Protein AF-A0A3R7QLI5-F1 (afdb_monomer_lite)

Radius of gyration: 13.68 Å; chains: 1; bounding box: 28×28×33 Å

Secondary structure (DSSP, 8-state):
-PPPPPPPB-TTT-SBGGGTTT-S-HHHHHHHHHHHHHHHHTT---HHHHHHHHHHHHT-

Foldseek 3Di:
DDDDDDADADPPQRHRVVQQPPDPDSVVSSVLVVVQVVCVVVVNCDPVNVVVVVVVVVVD

pLDDT: mean 93.89, std 3.93, range [78.12, 97.81]

Sequence (60 aa):
MRKFKEVPKDKKSGLPAKYVRGSKNPAATRREISRTRRLYRMGKLTPAMMDEISEERSKR

Structure (mmCIF, N/CA/C/O backbone):
data_AF-A0A3R7QLI5-F1
#
_entry.id   AF-A0A3R7QLI5-F1
#
loop_
_atom_site.group_PDB
_atom_site.id
_atom_site.type_symbol
_atom_site.label_atom_id
_atom_site.label_alt_id
_atom_site.label_comp_id
_atom_site.label_asym_id
_atom_site.label_entity_id
_atom_site.label_seq_id
_atom_site.pdbx_PDB_ins_code
_atom_site.Cartn_x
_atom_site.Cartn_y
_atom_site.Cartn_z
_atom_site.occupancy
_atom_site.B_iso_or_equiv
_atom_site.auth_seq_id
_atom_site.auth_comp_id
_atom_site.auth_asym_id
_atom_site.auth_atom_id
_atom_site.pdbx_PDB_model_num
ATOM 1 N N . MET A 1 1 ? -13.360 20.564 -19.529 1.00 78.12 1 MET A N 1
ATOM 2 C CA . MET A 1 1 ? -12.666 20.243 -18.258 1.00 78.12 1 MET A CA 1
ATOM 3 C C . MET A 1 1 ? -11.326 19.581 -18.587 1.00 78.12 1 MET A C 1
ATOM 5 O O . MET A 1 1 ? -11.327 18.595 -19.316 1.00 78.12 1 MET A O 1
ATOM 9 N N . ARG A 1 2 ? -10.182 20.137 -18.157 1.00 85.56 2 ARG A N 1
ATOM 10 C CA . ARG A 1 2 ? -8.852 19.578 -18.483 1.00 85.56 2 ARG A CA 1
ATOM 11 C C . ARG A 1 2 ? -8.633 18.274 -17.710 1.00 85.56 2 ARG A C 1
ATOM 13 O O . ARG A 1 2 ? -8.703 18.284 -16.486 1.00 85.56 2 ARG A O 1
ATOM 20 N N . LYS A 1 3 ? -8.364 17.166 -18.408 1.00 88.81 3 LYS A N 1
ATOM 21 C CA . LYS A 1 3 ? -8.031 15.882 -17.769 1.00 88.81 3 LYS A CA 1
ATOM 22 C C . LYS A 1 3 ? -6.604 15.915 -17.211 1.00 88.81 3 LYS A C 1
ATOM 24 O O . LYS A 1 3 ? -5.715 16.529 -17.803 1.00 88.81 3 LYS A O 1
ATOM 29 N N . PHE A 1 4 ? -6.388 15.254 -16.074 1.00 91.94 4 PHE A N 1
ATOM 30 C CA . PHE A 1 4 ? -5.044 15.035 -15.536 1.00 91.94 4 PHE A CA 1
ATOM 31 C C . PHE A 1 4 ? -4.254 14.077 -16.435 1.00 91.94 4 PHE A C 1
ATOM 33 O O . PHE A 1 4 ? -4.834 13.209 -17.087 1.00 91.94 4 PHE A O 1
ATOM 40 N N . LYS A 1 5 ? -2.925 14.231 -16.457 1.00 93.19 5 LYS A N 1
ATOM 41 C CA . LYS A 1 5 ? -2.035 13.284 -17.140 1.00 93.19 5 LYS A CA 1
ATOM 42 C C . LYS A 1 5 ? -2.121 11.913 -16.468 1.00 93.19 5 LYS A C 1
ATOM 44 O O . LYS A 1 5 ? -2.261 11.825 -15.248 1.00 93.19 5 LYS A O 1
ATOM 49 N N . GLU A 1 6 ? -1.998 10.854 -17.260 1.00 92.19 6 GLU A N 1
ATOM 50 C CA . GLU A 1 6 ? -1.961 9.495 -16.729 1.00 92.19 6 GLU A CA 1
ATOM 51 C C . GLU A 1 6 ? -0.719 9.266 -15.864 1.00 92.19 6 GLU A C 1
ATOM 53 O O . GLU A 1 6 ? 0.381 9.731 -16.167 1.00 92.19 6 GLU A O 1
ATOM 58 N N . VAL A 1 7 ? -0.903 8.527 -14.769 1.00 92.94 7 VAL A N 1
ATOM 59 C CA . VAL A 1 7 ? 0.192 8.154 -13.874 1.00 92.94 7 VAL A CA 1
ATOM 60 C C . VAL A 1 7 ? 0.852 6.879 -14.401 1.00 92.94 7 VAL A C 1
ATOM 62 O O . VAL A 1 7 ? 0.156 5.869 -14.547 1.00 92.94 7 VAL A O 1
ATOM 65 N N . PRO A 1 8 ? 2.182 6.866 -14.616 1.00 95.56 8 PRO A N 1
ATOM 66 C CA . PRO A 1 8 ? 2.896 5.656 -15.002 1.00 95.56 8 PRO A CA 1
ATOM 67 C C . PRO A 1 8 ? 2.701 4.533 -13.979 1.00 95.56 8 PRO A C 1
ATOM 69 O O . PRO A 1 8 ? 2.856 4.736 -12.768 1.00 95.56 8 PRO A O 1
ATOM 72 N N . LYS A 1 9 ? 2.394 3.331 -14.468 1.00 95.88 9 LYS A N 1
ATOM 73 C CA . LYS A 1 9 ? 2.179 2.134 -13.646 1.00 95.88 9 LYS A CA 1
ATOM 74 C C . LYS A 1 9 ? 3.322 1.140 -13.816 1.00 95.88 9 LYS A C 1
ATOM 76 O O . LYS A 1 9 ? 3.905 1.005 -14.889 1.00 95.88 9 LYS A O 1
ATOM 81 N N . ASP A 1 10 ? 3.617 0.415 -12.749 1.00 95.12 10 ASP A N 1
ATOM 82 C CA . ASP A 1 10 ? 4.465 -0.766 -12.781 1.00 95.12 10 ASP A CA 1
ATOM 83 C C . ASP A 1 10 ? 3.753 -1.880 -13.556 1.00 95.12 10 ASP A C 1
ATOM 85 O O . ASP A 1 10 ? 2.675 -2.330 -13.168 1.00 95.12 10 ASP A O 1
ATOM 89 N N . LYS A 1 11 ? 4.370 -2.345 -14.646 1.00 92.56 11 LYS A N 1
ATOM 90 C CA . LYS A 1 11 ? 3.765 -3.329 -15.559 1.00 92.56 11 LYS A CA 1
ATOM 91 C C . LYS A 1 11 ? 3.442 -4.671 -14.888 1.00 92.56 11 LYS A C 1
ATOM 93 O O . LYS A 1 11 ? 2.553 -5.370 -15.349 1.00 92.56 11 LYS A O 1
ATOM 98 N N . LYS A 1 12 ? 4.153 -5.033 -13.811 1.00 92.25 12 LYS A N 1
ATOM 99 C CA . LYS A 1 12 ? 3.987 -6.325 -13.120 1.00 92.25 12 LYS A CA 1
ATOM 100 C C . LYS A 1 12 ? 2.842 -6.318 -12.108 1.00 92.25 12 LYS A C 1
ATOM 102 O O . LYS A 1 12 ? 2.179 -7.330 -11.936 1.00 92.25 12 LYS A O 1
ATOM 107 N N . SER A 1 13 ? 2.641 -5.205 -11.406 1.00 90.81 13 SER A N 1
ATOM 108 C CA . SER A 1 13 ? 1.671 -5.107 -10.304 1.00 90.81 13 SER A CA 1
ATOM 109 C C . SER A 1 13 ? 0.471 -4.208 -10.601 1.00 90.81 13 SER A C 1
ATOM 111 O O . SER A 1 13 ? -0.505 -4.226 -9.855 1.00 90.81 13 SER A O 1
ATOM 113 N N . GLY A 1 14 ? 0.541 -3.379 -11.646 1.00 93.31 14 GLY A N 1
ATOM 114 C CA . GLY A 1 14 ? -0.453 -2.342 -11.929 1.00 93.31 14 GLY A CA 1
ATOM 115 C C . GLY A 1 14 ? -0.460 -1.1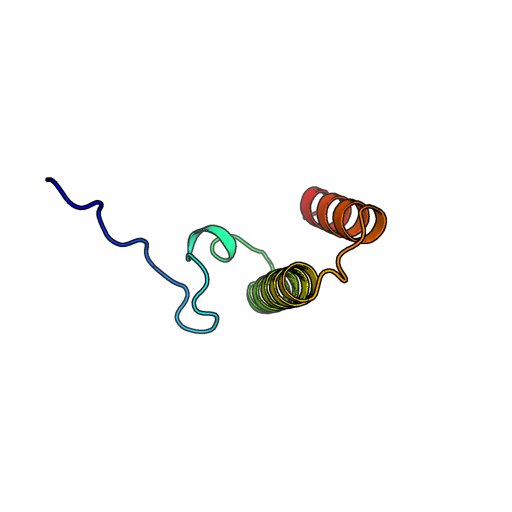93 -10.911 1.00 93.31 14 GLY A C 1
ATOM 116 O O . GLY A 1 14 ? -1.301 -0.297 -11.006 1.00 93.31 14 GLY A O 1
ATOM 117 N N . LEU A 1 15 ? 0.462 -1.201 -9.941 1.00 94.00 15 LEU A N 1
ATOM 118 C CA . LEU A 1 15 ? 0.626 -0.140 -8.949 1.00 94.00 15 LEU A CA 1
ATOM 119 C C . LEU A 1 15 ? 1.289 1.086 -9.588 1.00 94.00 15 LEU A C 1
ATOM 121 O O . LEU A 1 15 ? 2.091 0.927 -10.507 1.00 94.00 15 LEU A O 1
ATOM 125 N N . PRO A 1 16 ? 1.023 2.314 -9.110 1.00 95.19 16 PRO A N 1
ATOM 126 C CA . PRO A 1 16 ? 1.770 3.484 -9.557 1.00 95.19 16 PRO A CA 1
ATOM 127 C C . PRO A 1 16 ? 3.275 3.277 -9.373 1.00 95.19 16 PRO A C 1
ATOM 129 O O . PRO A 1 16 ? 3.731 2.905 -8.290 1.00 95.19 16 PRO A O 1
ATOM 132 N N . ALA A 1 17 ? 4.049 3.541 -10.426 1.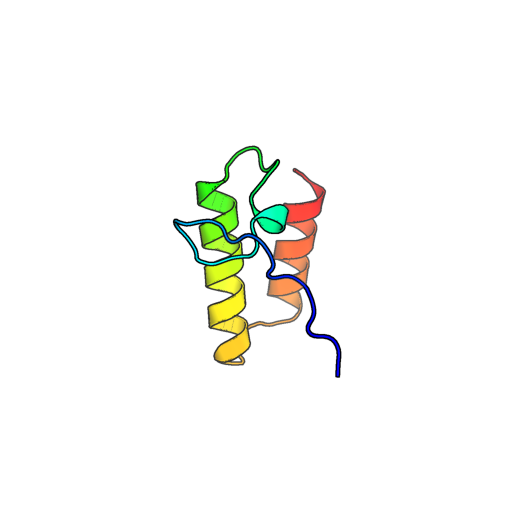00 95.38 17 ALA A N 1
ATOM 133 C CA . ALA A 1 17 ? 5.465 3.188 -10.475 1.00 95.38 17 ALA A CA 1
ATOM 134 C C . ALA A 1 17 ? 6.270 3.817 -9.327 1.00 95.38 17 ALA A C 1
ATOM 136 O O . ALA A 1 17 ? 7.202 3.195 -8.831 1.00 95.38 17 ALA A O 1
ATOM 137 N N . LYS A 1 18 ? 5.872 5.005 -8.849 1.00 93.88 18 LYS A N 1
ATOM 138 C CA . LYS A 1 18 ? 6.518 5.714 -7.731 1.00 93.88 18 LYS A CA 1
ATOM 139 C C . LYS A 1 18 ? 6.580 4.927 -6.415 1.00 93.88 18 LYS A C 1
ATOM 141 O O . LYS A 1 18 ? 7.449 5.206 -5.609 1.00 93.88 18 LYS A O 1
ATOM 146 N N . TYR A 1 19 ? 5.680 3.966 -6.191 1.00 92.75 19 TYR A N 1
ATOM 147 C CA . TYR A 1 19 ? 5.657 3.174 -4.952 1.00 92.75 19 TYR A CA 1
ATOM 148 C C . TYR A 1 19 ? 6.574 1.953 -4.992 1.00 92.75 19 TYR A C 1
ATOM 150 O O . TYR A 1 19 ? 6.796 1.311 -3.973 1.00 92.75 19 TYR A O 1
ATOM 158 N N . VAL A 1 20 ? 7.071 1.604 -6.177 1.00 93.88 20 VAL A N 1
ATOM 159 C CA . VAL A 1 20 ? 7.952 0.451 -6.390 1.00 93.88 20 VAL A CA 1
ATOM 160 C C . VAL A 1 20 ? 9.343 0.923 -6.811 1.00 93.88 20 VAL A C 1
ATOM 162 O O . VAL A 1 20 ? 10.353 0.342 -6.416 1.00 93.88 20 VAL A O 1
ATOM 165 N N . ARG A 1 21 ? 9.410 1.997 -7.603 1.00 91.06 21 ARG A N 1
ATOM 166 C CA . ARG A 1 21 ? 10.651 2.623 -8.054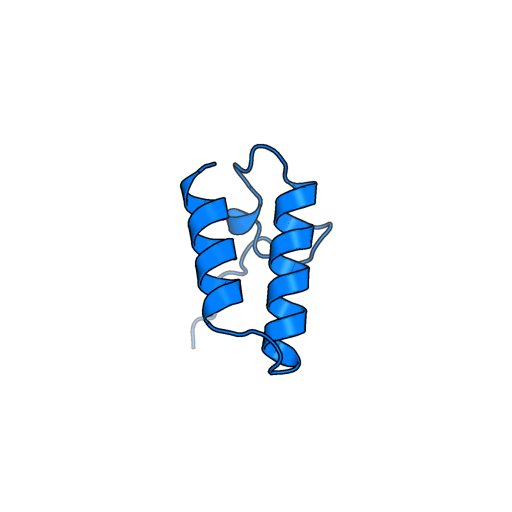 1.00 91.06 21 ARG A CA 1
ATOM 167 C C . ARG A 1 21 ? 11.444 3.124 -6.844 1.00 91.06 21 ARG A C 1
ATO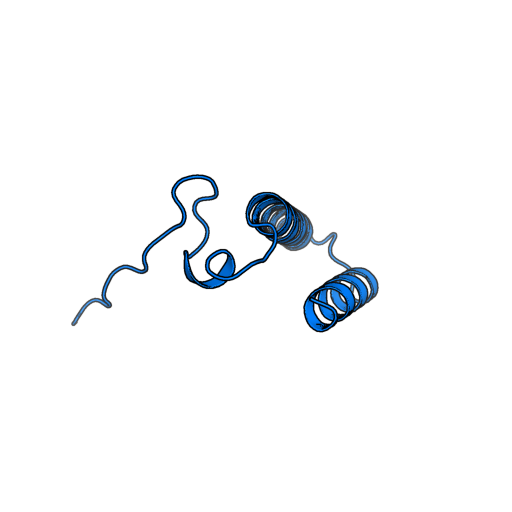M 169 O O . ARG A 1 21 ? 10.919 3.891 -6.051 1.00 91.06 21 ARG A O 1
ATOM 176 N N . GLY A 1 22 ? 12.702 2.697 -6.735 1.00 87.69 22 GLY A N 1
ATOM 177 C CA . GLY A 1 22 ? 13.604 3.068 -5.636 1.00 87.69 22 GLY A CA 1
ATOM 178 C C . GLY A 1 22 ? 13.616 2.091 -4.457 1.00 87.69 22 GLY A C 1
ATOM 179 O O . GLY A 1 22 ? 14.468 2.211 -3.586 1.00 87.69 22 GLY A O 1
ATOM 180 N N . SER A 1 23 ? 12.728 1.091 -4.437 1.00 91.44 23 SER A N 1
ATOM 181 C CA . SER A 1 23 ? 12.798 0.029 -3.429 1.00 91.44 23 SER A CA 1
ATOM 182 C C . SER A 1 23 ? 14.001 -0.888 -3.670 1.00 91.44 23 SER A C 1
ATOM 184 O O . SER A 1 23 ? 14.266 -1.295 -4.804 1.00 91.44 23 SER A O 1
ATOM 186 N N . LYS A 1 24 ? 14.699 -1.264 -2.589 1.00 90.56 24 LYS A N 1
ATOM 187 C CA . LYS A 1 24 ? 15.813 -2.231 -2.626 1.00 90.56 24 LYS A CA 1
ATOM 188 C C . LYS A 1 24 ? 15.356 -3.607 -3.131 1.00 90.56 24 LYS A C 1
ATOM 190 O O . LYS A 1 24 ? 16.098 -4.290 -3.826 1.00 90.56 24 LYS A O 1
ATOM 195 N N . ASN A 1 25 ? 14.110 -3.992 -2.829 1.00 93.38 25 ASN A N 1
ATOM 196 C CA . ASN A 1 25 ? 13.483 -5.212 -3.337 1.00 93.38 25 ASN A CA 1
ATOM 197 C C . ASN A 1 25 ? 12.081 -4.932 -3.921 1.00 93.38 25 ASN A C 1
ATOM 199 O O . ASN A 1 25 ? 11.066 -5.073 -3.228 1.00 93.38 25 ASN A O 1
ATOM 203 N N . PRO A 1 26 ? 11.997 -4.614 -5.226 1.00 93.75 26 PRO A N 1
ATOM 204 C CA . PRO A 1 26 ? 10.737 -4.300 -5.897 1.00 93.75 26 PRO A CA 1
ATOM 205 C C . PRO A 1 26 ? 9.699 -5.420 -5.866 1.00 93.75 26 PRO A C 1
ATOM 207 O O . PRO A 1 26 ? 8.500 -5.159 -5.938 1.00 93.75 26 PRO A O 1
ATOM 210 N N . ALA A 1 27 ? 10.121 -6.684 -5.819 1.00 94.25 27 ALA A N 1
ATOM 211 C CA . ALA A 1 27 ? 9.186 -7.804 -5.765 1.00 94.25 27 ALA A CA 1
ATOM 212 C C . ALA A 1 27 ? 8.491 -7.881 -4.399 1.00 94.25 27 ALA A C 1
ATOM 214 O O . ALA A 1 27 ? 7.272 -8.056 -4.352 1.00 94.25 27 ALA A O 1
ATOM 215 N N . ALA A 1 28 ? 9.244 -7.691 -3.312 1.00 94.56 28 ALA A N 1
ATOM 216 C CA . ALA A 1 28 ? 8.701 -7.655 -1.957 1.00 94.56 28 ALA A CA 1
ATOM 217 C C . ALA A 1 28 ? 7.724 -6.484 -1.776 1.00 94.56 28 ALA A C 1
ATOM 219 O O . ALA A 1 28 ? 6.583 -6.704 -1.376 1.00 94.56 28 ALA A O 1
ATOM 220 N N . THR A 1 29 ? 8.101 -5.271 -2.196 1.00 95.25 29 THR A N 1
ATOM 221 C CA . THR A 1 29 ? 7.235 -4.083 -2.091 1.00 95.25 29 THR A CA 1
ATOM 222 C C . THR A 1 29 ? 5.916 -4.248 -2.854 1.00 95.25 29 THR A C 1
ATOM 224 O O . THR A 1 29 ? 4.851 -3.902 -2.346 1.00 95.25 29 THR A O 1
ATOM 227 N N . ARG A 1 30 ? 5.939 -4.849 -4.054 1.00 95.62 30 ARG A N 1
ATOM 228 C CA . ARG A 1 30 ? 4.703 -5.166 -4.797 1.00 95.62 30 ARG A CA 1
ATOM 229 C C . ARG A 1 30 ? 3.793 -6.118 -4.018 1.00 95.62 30 ARG A C 1
ATOM 231 O O . ARG A 1 30 ? 2.578 -5.906 -3.992 1.00 95.62 30 ARG A O 1
ATOM 238 N N . ARG A 1 31 ? 4.361 -7.172 -3.421 1.00 96.25 31 ARG A N 1
ATOM 239 C CA . ARG A 1 31 ? 3.614 -8.179 -2.647 1.00 96.25 31 ARG A CA 1
ATOM 240 C C . ARG A 1 31 ? 3.006 -7.567 -1.390 1.00 96.25 31 ARG A C 1
ATOM 242 O O . ARG A 1 31 ? 1.818 -7.769 -1.159 1.00 96.25 31 ARG A O 1
ATOM 249 N N . GLU A 1 32 ? 3.787 -6.785 -0.650 1.00 96.12 32 GLU A N 1
ATOM 250 C CA . GLU A 1 32 ? 3.345 -6.043 0.535 1.00 96.12 32 GLU A CA 1
ATOM 251 C C . GLU A 1 32 ? 2.139 -5.156 0.197 1.00 96.12 32 GLU A C 1
ATOM 253 O O . GLU A 1 32 ? 1.045 -5.385 0.707 1.00 96.12 32 GLU A O 1
ATOM 258 N N . ILE A 1 33 ? 2.287 -4.227 -0.759 1.00 95.88 33 ILE A N 1
ATOM 259 C CA . ILE A 1 33 ? 1.214 -3.295 -1.142 1.00 95.88 33 ILE A CA 1
ATOM 260 C C . ILE A 1 33 ? -0.038 -4.049 -1.618 1.00 95.88 33 ILE A C 1
ATOM 262 O O . ILE A 1 33 ? -1.162 -3.673 -1.278 1.00 95.88 33 ILE A O 1
ATOM 266 N N . SER A 1 34 ? 0.134 -5.127 -2.388 1.00 95.31 34 SER A N 1
ATOM 267 C CA . SER A 1 34 ? -0.989 -5.936 -2.879 1.00 95.31 34 SER A CA 1
ATOM 268 C C . SER A 1 34 ? -1.719 -6.659 -1.743 1.00 95.31 34 SER A C 1
ATOM 270 O O . SER A 1 34 ? -2.953 -6.692 -1.734 1.00 95.31 34 SER A O 1
ATOM 272 N N . ARG A 1 35 ? -0.982 -7.200 -0.762 1.00 96.81 35 ARG A N 1
ATOM 273 C CA . ARG A 1 35 ? -1.539 -7.845 0.437 1.00 96.81 35 ARG A CA 1
ATOM 274 C C . ARG A 1 35 ? -2.313 -6.839 1.282 1.00 96.81 35 ARG A C 1
ATOM 276 O O . ARG A 1 35 ? -3.475 -7.097 1.593 1.00 96.81 35 ARG A O 1
ATOM 283 N N . THR A 1 36 ? -1.722 -5.682 1.578 1.00 96.94 36 THR A N 1
ATOM 284 C CA . THR A 1 36 ? -2.370 -4.614 2.354 1.00 96.94 36 THR A CA 1
ATOM 285 C C . THR A 1 36 ? -3.643 -4.131 1.667 1.00 96.94 36 THR A C 1
ATOM 287 O O . THR A 1 36 ? -4.698 -4.075 2.293 1.00 96.94 36 THR A O 1
ATOM 290 N N . ARG A 1 37 ? -3.596 -3.886 0.348 1.00 96.00 37 ARG A N 1
ATOM 291 C CA . ARG A 1 37 ? -4.778 -3.509 -0.444 1.00 96.00 37 ARG A CA 1
ATOM 292 C C . ARG A 1 37 ? -5.884 -4.566 -0.374 1.00 96.00 37 ARG A C 1
ATOM 294 O O . ARG A 1 37 ? -7.057 -4.209 -0.273 1.00 96.00 37 ARG A O 1
ATOM 301 N N . ARG A 1 38 ? -5.537 -5.857 -0.441 1.00 96.69 38 ARG A N 1
ATOM 302 C CA . ARG A 1 38 ? -6.509 -6.957 -0.332 1.00 96.69 38 ARG A CA 1
ATOM 303 C C . ARG A 1 38 ? -7.167 -6.976 1.049 1.00 96.69 38 ARG A C 1
ATOM 305 O O . ARG A 1 38 ? -8.386 -7.071 1.121 1.00 96.69 38 ARG A O 1
ATOM 312 N N . LEU A 1 39 ? -6.383 -6.866 2.121 1.00 97.81 39 LEU A N 1
ATOM 313 C CA . LEU A 1 39 ? -6.889 -6.842 3.498 1.00 97.81 39 LEU A CA 1
ATOM 314 C C . LEU A 1 39 ? -7.786 -5.635 3.760 1.00 97.81 39 LEU A C 1
ATOM 316 O O . LEU A 1 39 ? -8.871 -5.806 4.311 1.00 97.81 39 LEU A O 1
ATOM 320 N N . TYR A 1 40 ? -7.371 -4.455 3.293 1.00 96.44 40 TYR A N 1
ATOM 321 C CA . TYR A 1 40 ? -8.161 -3.230 3.384 1.00 96.44 40 TYR A CA 1
ATOM 322 C C . TYR A 1 40 ? -9.525 -3.406 2.715 1.00 96.44 40 TYR A C 1
ATOM 324 O O . TYR A 1 40 ? -10.558 -3.168 3.328 1.00 96.44 40 TYR A O 1
ATOM 332 N N . ARG A 1 41 ? -9.538 -3.926 1.481 1.00 97.06 41 ARG A N 1
ATOM 333 C CA . ARG A 1 41 ? -10.781 -4.177 0.738 1.00 97.06 41 ARG A CA 1
ATOM 334 C C . ARG A 1 41 ? -11.706 -5.177 1.439 1.00 97.06 41 ARG A C 1
ATOM 336 O O . ARG A 1 41 ? -12.914 -5.080 1.284 1.00 97.06 41 ARG A O 1
ATOM 343 N N . MET A 1 42 ? -11.151 -6.143 2.168 1.00 97.31 42 MET A N 1
ATOM 344 C CA . MET A 1 42 ? -11.928 -7.128 2.929 1.00 97.31 42 MET A CA 1
ATOM 345 C C . MET A 1 42 ? -12.371 -6.620 4.311 1.00 97.31 42 MET A C 1
ATOM 347 O O . MET A 1 42 ? -13.044 -7.366 5.012 1.00 97.31 42 MET A O 1
ATOM 351 N N . GLY A 1 43 ? -11.952 -5.423 4.743 1.00 97.31 43 GLY A N 1
ATOM 352 C CA . GLY A 1 43 ? -12.185 -4.936 6.109 1.00 97.31 43 GLY A CA 1
ATOM 353 C C . GLY A 1 43 ? -11.402 -5.700 7.186 1.00 97.31 43 GLY A C 1
ATOM 354 O O . GLY A 1 43 ? -11.735 -5.624 8.360 1.00 97.31 43 GLY A O 1
ATOM 355 N N . LYS A 1 44 ? -10.367 -6.457 6.797 1.00 97.69 44 LYS A N 1
ATOM 356 C CA . LYS A 1 44 ? -9.557 -7.303 7.699 1.00 97.69 44 LYS A CA 1
ATOM 357 C C . LYS A 1 44 ? -8.232 -6.661 8.106 1.00 97.69 44 LYS A C 1
ATOM 359 O O . LYS A 1 44 ? -7.408 -7.305 8.744 1.00 97.69 44 LYS A O 1
ATOM 364 N N . LEU A 1 45 ? -7.987 -5.432 7.663 1.00 97.56 45 LEU A N 1
ATOM 365 C CA . LEU A 1 45 ? -6.776 -4.699 7.997 1.00 97.56 45 LEU A CA 1
ATOM 366 C C . LEU A 1 45 ? -6.967 -4.017 9.352 1.00 97.56 45 LEU A C 1
ATOM 368 O O . LEU A 1 45 ? -7.756 -3.082 9.455 1.00 97.56 45 LEU A O 1
ATOM 372 N N . THR A 1 46 ? -6.271 -4.501 10.377 1.00 97.38 46 THR A N 1
ATOM 373 C CA . THR A 1 46 ? -6.336 -3.922 11.725 1.00 97.38 46 THR A CA 1
ATOM 374 C C . THR A 1 46 ? -5.313 -2.789 11.891 1.00 97.38 46 THR A C 1
ATOM 376 O O . THR A 1 46 ? -4.335 -2.742 11.137 1.00 97.38 46 THR A O 1
ATOM 379 N N . PRO A 1 47 ? -5.494 -1.889 12.878 1.00 97.06 47 PRO A N 1
ATOM 380 C CA . PRO A 1 47 ? -4.506 -0.857 13.200 1.00 97.06 47 PRO A CA 1
ATOM 381 C C . PRO A 1 47 ? -3.119 -1.437 13.495 1.00 97.06 47 PRO A C 1
ATOM 383 O O . PRO A 1 47 ? -2.157 -1.033 12.856 1.00 97.06 47 PRO A O 1
ATOM 386 N N . ALA A 1 48 ? -3.040 -2.486 14.321 1.00 97.44 48 ALA A N 1
ATOM 387 C CA . ALA A 1 48 ? -1.774 -3.144 14.654 1.00 97.44 48 ALA A CA 1
ATOM 388 C C . ALA A 1 48 ? -1.017 -3.661 13.414 1.00 97.44 48 ALA A C 1
ATOM 390 O O . ALA A 1 48 ? 0.201 -3.536 13.331 1.00 97.44 48 ALA A O 1
ATOM 391 N N . MET A 1 49 ? -1.729 -4.189 12.408 1.00 97.31 49 MET A N 1
ATOM 392 C CA . MET A 1 49 ? -1.104 -4.594 11.142 1.00 97.31 49 MET A CA 1
ATOM 393 C C . MET A 1 49 ? -0.587 -3.395 10.341 1.00 97.31 49 MET A C 1
ATOM 395 O O . MET A 1 49 ? 0.415 -3.508 9.640 1.00 97.31 49 MET A O 1
ATOM 399 N N . MET A 1 50 ? -1.284 -2.258 10.388 1.00 96.50 50 MET A N 1
ATOM 400 C CA . MET A 1 50 ? -0.825 -1.034 9.727 1.00 96.50 50 MET A CA 1
ATOM 401 C C . MET A 1 50 ? 0.382 -0.419 10.427 1.00 96.50 50 MET A C 1
ATOM 403 O O . MET A 1 50 ? 1.275 0.065 9.731 1.00 96.50 50 MET A O 1
ATOM 407 N N . ASP A 1 51 ? 0.435 -0.492 11.754 1.00 97.44 51 ASP A N 1
ATOM 408 C CA . ASP A 1 51 ? 1.581 -0.051 12.546 1.00 97.44 51 ASP A CA 1
ATOM 409 C C . ASP A 1 51 ? 2.825 -0.882 12.202 1.00 97.44 51 ASP A C 1
ATOM 411 O O . ASP A 1 51 ? 3.864 -0.314 11.868 1.00 97.44 51 ASP A O 1
ATOM 415 N N . GLU A 1 52 ? 2.692 -2.213 12.136 1.00 96.69 52 GLU A N 1
ATOM 416 C CA . GLU A 1 52 ? 3.764 -3.125 11.704 1.00 96.69 52 GLU A CA 1
ATOM 417 C C . GLU A 1 52 ? 4.264 -2.792 10.285 1.00 96.69 52 GLU A C 1
ATOM 419 O O . GLU A 1 52 ? 5.467 -2.658 10.053 1.00 96.69 52 GLU A O 1
ATOM 424 N N . ILE A 1 53 ? 3.348 -2.581 9.328 1.00 95.38 53 ILE A N 1
ATOM 425 C CA . ILE A 1 53 ? 3.704 -2.184 7.953 1.00 95.38 53 ILE A CA 1
ATOM 426 C C . ILE A 1 53 ? 4.437 -0.834 7.939 1.00 95.38 53 ILE A C 1
ATOM 428 O O . ILE A 1 53 ? 5.355 -0.631 7.140 1.00 95.38 53 ILE A O 1
ATOM 432 N N . SER A 1 54 ? 4.016 0.116 8.776 1.00 95.31 54 SER A N 1
ATOM 433 C CA . SER A 1 54 ? 4.641 1.438 8.875 1.00 95.31 54 SER A CA 1
ATOM 434 C C . SER A 1 54 ? 6.061 1.343 9.433 1.00 95.31 54 SER A C 1
ATOM 436 O O . SER A 1 54 ? 6.983 1.956 8.891 1.00 95.31 54 SER A O 1
ATOM 438 N N . GLU A 1 55 ? 6.259 0.519 10.460 1.00 96.38 55 GLU A N 1
ATOM 439 C CA . GLU A 1 55 ? 7.570 0.253 11.044 1.00 96.38 55 GLU A CA 1
ATOM 440 C C . GLU A 1 55 ? 8.503 -0.464 10.056 1.00 96.38 55 GLU A C 1
ATOM 442 O O . GLU A 1 55 ? 9.666 -0.094 9.903 1.00 96.38 55 GLU A O 1
ATOM 447 N N . GLU A 1 56 ? 8.006 -1.452 9.310 1.00 92.62 56 GLU A N 1
ATOM 448 C CA . GLU A 1 56 ? 8.798 -2.118 8.270 1.00 92.62 56 GLU A CA 1
ATOM 449 C C . GLU A 1 56 ? 9.229 -1.129 7.171 1.00 92.62 56 GLU A C 1
ATOM 451 O O . GLU A 1 56 ? 10.350 -1.183 6.656 1.00 92.62 56 GLU A O 1
ATOM 456 N N . ARG A 1 57 ? 8.352 -0.182 6.820 1.00 92.12 57 ARG A N 1
ATOM 457 C CA . ARG A 1 57 ? 8.636 0.863 5.828 1.00 92.12 57 ARG A CA 1
ATOM 458 C C . ARG A 1 57 ? 9.656 1.886 6.298 1.00 92.12 57 ARG A C 1
ATOM 460 O O . ARG A 1 57 ? 10.376 2.395 5.445 1.00 92.12 57 ARG A O 1
ATOM 467 N N . SER A 1 58 ? 9.706 2.203 7.589 1.00 92.31 58 SER A N 1
ATOM 468 C CA . SER A 1 58 ? 10.654 3.188 8.121 1.00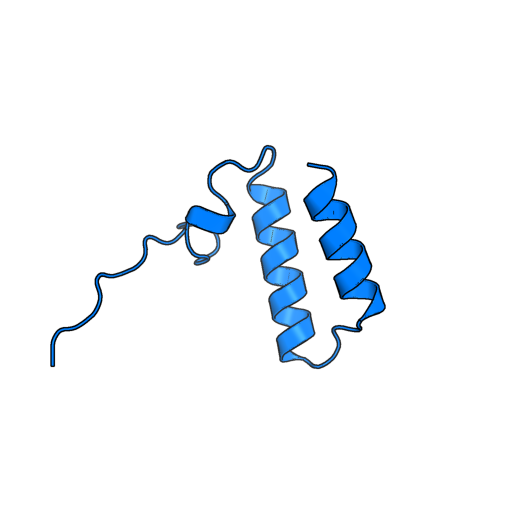 92.31 58 SER A CA 1
ATOM 469 C C . SER A 1 58 ? 12.081 2.644 8.200 1.00 92.31 58 SER A C 1
ATOM 471 O O . SER A 1 5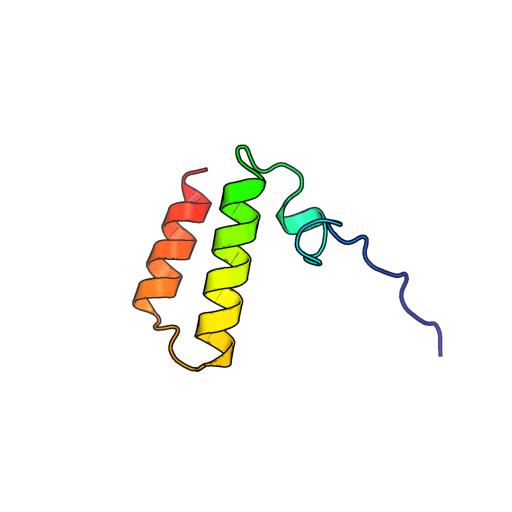8 ? 13.035 3.408 8.085 1.00 92.31 58 SER A O 1
ATOM 473 N N . LYS A 1 59 ? 12.239 1.323 8.342 1.00 88.69 59 LYS A N 1
ATOM 474 C CA . LYS A 1 59 ? 13.546 0.657 8.465 1.00 88.69 59 LYS A CA 1
ATOM 475 C C . LYS A 1 59 ? 14.325 0.520 7.149 1.00 88.69 59 LYS A C 1
ATOM 477 O O . LYS A 1 59 ? 15.503 0.164 7.192 1.00 88.69 59 LYS A O 1
ATOM 482 N N . ARG A 1 60 ? 13.699 0.729 5.986 1.00 78.75 60 ARG A N 1
ATOM 483 C CA . ARG A 1 60 ? 14.273 0.372 4.671 1.00 78.75 60 ARG A CA 1
ATOM 484 C C . ARG A 1 60 ? 14.666 1.559 3.805 1.00 78.75 60 ARG A C 1
ATOM 486 O O . ARG A 1 60 ? 15.744 1.427 3.167 1.00 78.75 60 ARG A O 1
#